Protein AF-A0A942VIS3-F1 (afdb_monomer_lite)

Foldseek 3Di:
DDDDPPPLPDDDPDLVNLLVSLVVQCVVDVALVSNLVSLVSSVVVLVVDCCNVPVDDLVSLVSLLVSLQSNLVSCVVVVNNVVSVVSLVSSCVSDPDLVSNLVSLVVNLVSLVPDPDDLLVSLVSNLVSLVVNLVSCVVVVVVVSVVVSVVVNVVSVVVNVVSVD

pLDDT: mean 92.11, std 12.68, range [36.16, 98.81]

Radius of gyration: 19.03 Å; chains: 1; bounding box: 45×37×57 Å

Structure (mmCIF, N/CA/C/O backbone):
data_AF-A0A942VIS3-F1
#
_entry.id   AF-A0A942VIS3-F1
#
loop_
_atom_site.group_PDB
_atom_site.id
_atom_site.type_symbol
_atom_site.label_atom_id
_atom_site.label_alt_id
_atom_site.label_comp_id
_atom_site.label_asym_id
_atom_site.label_entity_id
_atom_site.label_seq_id
_atom_site.pdbx_PDB_ins_code
_atom_site.Cartn_x
_atom_site.Cartn_y
_atom_site.Cartn_z
_atom_site.occupancy
_atom_site.B_iso_or_equiv
_atom_site.auth_seq_id
_atom_site.auth_comp_id
_atom_site.auth_asym_id
_atom_site.auth_atom_id
_atom_site.pdbx_PDB_model_num
ATOM 1 N N . MET A 1 1 ? 25.530 -25.734 -27.453 1.00 38.22 1 MET A N 1
ATOM 2 C CA . MET A 1 1 ? 24.380 -24.827 -27.656 1.00 38.22 1 MET A CA 1
ATOM 3 C C . MET A 1 1 ? 24.533 -23.671 -26.682 1.00 38.22 1 MET A C 1
ATOM 5 O O . MET A 1 1 ? 24.492 -23.910 -25.485 1.00 38.22 1 MET A O 1
ATOM 9 N N . MET A 1 2 ? 24.829 -22.470 -27.185 1.00 36.16 2 MET A N 1
ATOM 10 C CA . MET A 1 2 ? 24.966 -21.254 -26.375 1.00 36.16 2 MET A CA 1
ATOM 11 C C . MET A 1 2 ? 23.596 -20.846 -25.825 1.00 36.16 2 MET A C 1
ATOM 13 O O . MET A 1 2 ? 22.666 -20.638 -26.602 1.00 36.16 2 MET A O 1
ATOM 17 N N . GLN A 1 3 ? 23.478 -20.715 -24.505 1.00 39.28 3 GLN A N 1
ATOM 18 C CA . GLN A 1 3 ? 22.412 -19.915 -23.911 1.00 39.28 3 GLN A CA 1
ATOM 19 C C . GLN A 1 3 ? 22.774 -18.451 -24.165 1.00 39.28 3 GLN A C 1
ATOM 21 O O . GLN A 1 3 ? 23.840 -17.996 -23.762 1.00 39.28 3 GLN A O 1
ATOM 26 N N . ALA A 1 4 ? 21.928 -17.740 -24.906 1.00 40.28 4 ALA A N 1
ATOM 27 C CA . ALA A 1 4 ? 22.093 -16.313 -25.109 1.00 40.28 4 ALA A CA 1
ATOM 28 C C . ALA A 1 4 ? 21.855 -15.599 -23.773 1.00 40.28 4 ALA A C 1
ATOM 30 O O . ALA A 1 4 ? 20.720 -15.523 -23.298 1.00 40.28 4 ALA A O 1
ATOM 31 N N . GLU A 1 5 ? 22.925 -15.081 -23.176 1.00 40.31 5 GLU A N 1
ATOM 32 C CA . GLU A 1 5 ? 22.860 -14.076 -22.122 1.00 40.31 5 GLU A CA 1
ATOM 33 C C . GLU A 1 5 ? 22.175 -12.831 -22.703 1.00 40.31 5 GLU A C 1
ATOM 35 O O . GLU A 1 5 ? 22.789 -11.987 -23.357 1.00 40.31 5 GLU A O 1
ATOM 40 N N . TYR A 1 6 ? 20.857 -12.733 -22.526 1.00 43.62 6 TYR A N 1
ATOM 41 C CA . TYR A 1 6 ? 20.135 -11.493 -22.776 1.00 43.62 6 TYR A CA 1
ATOM 42 C C . TYR A 1 6 ? 20.657 -10.459 -21.781 1.00 43.62 6 TYR A C 1
ATOM 44 O O . TYR A 1 6 ? 20.312 -10.486 -20.603 1.00 43.62 6 TYR A O 1
ATOM 52 N N . SER A 1 7 ? 21.514 -9.568 -22.272 1.00 44.75 7 SER A N 1
ATOM 53 C CA . SER A 1 7 ? 22.043 -8.419 -21.544 1.00 44.75 7 SER A CA 1
ATOM 54 C C . SER A 1 7 ? 20.925 -7.688 -20.793 1.00 44.75 7 SER A C 1
ATOM 56 O O . SER A 1 7 ? 20.091 -7.000 -21.384 1.00 44.75 7 SER A O 1
ATOM 58 N N . THR A 1 8 ? 20.929 -7.797 -19.467 1.00 53.84 8 THR A N 1
ATOM 59 C CA . THR A 1 8 ? 20.056 -7.048 -18.551 1.00 53.84 8 THR A CA 1
ATOM 60 C C . THR A 1 8 ? 20.444 -5.564 -18.453 1.00 53.84 8 THR A C 1
ATOM 62 O O . THR A 1 8 ? 19.929 -4.851 -17.595 1.00 53.84 8 THR A O 1
ATOM 65 N N . ASN A 1 9 ? 21.349 -5.080 -19.317 1.00 65.25 9 ASN A N 1
ATOM 66 C CA . ASN A 1 9 ? 21.938 -3.740 -19.248 1.00 65.25 9 ASN A CA 1
ATOM 67 C C . ASN A 1 9 ? 21.401 -2.749 -20.293 1.00 65.25 9 ASN A C 1
ATOM 69 O O . ASN A 1 9 ? 21.774 -1.577 -20.260 1.00 65.25 9 ASN A O 1
ATOM 73 N N . SER A 1 10 ? 20.536 -3.165 -21.222 1.00 80.00 10 SER A N 1
ATOM 74 C CA . SER A 1 10 ? 19.930 -2.217 -22.166 1.00 80.00 10 SER A CA 1
ATOM 75 C C . SER A 1 10 ? 18.835 -1.377 -21.488 1.00 80.00 10 SER A C 1
ATOM 77 O O . SER A 1 10 ? 18.003 -1.939 -20.764 1.00 80.00 10 SER A O 1
ATOM 79 N N . PRO A 1 11 ? 18.778 -0.050 -21.733 1.00 89.56 11 PRO A N 1
ATOM 80 C CA . PRO A 1 11 ? 17.706 0.795 -21.214 1.00 89.56 11 PRO A CA 1
ATOM 81 C C . PRO A 1 11 ? 16.324 0.249 -21.608 1.00 89.56 11 PRO A C 1
ATOM 83 O O . PRO A 1 11 ? 16.136 -0.147 -22.763 1.00 89.56 11 PRO A O 1
ATOM 86 N N . PRO A 1 12 ? 15.344 0.215 -20.687 1.00 94.12 12 PRO A N 1
ATOM 87 C CA . PRO A 1 12 ? 14.020 -0.291 -21.010 1.00 94.12 12 PRO A CA 1
ATOM 88 C C . PRO A 1 12 ? 13.344 0.618 -22.039 1.00 94.12 12 PRO A C 1
ATOM 90 O O . PRO A 1 12 ? 13.374 1.840 -21.923 1.00 94.12 12 PRO A O 1
ATOM 93 N N . THR A 1 13 ? 12.688 0.020 -23.032 1.00 93.88 13 THR A N 1
ATOM 94 C CA . THR A 1 13 ? 11.934 0.751 -24.074 1.00 93.88 13 THR A CA 1
ATOM 95 C C . THR A 1 13 ? 10.428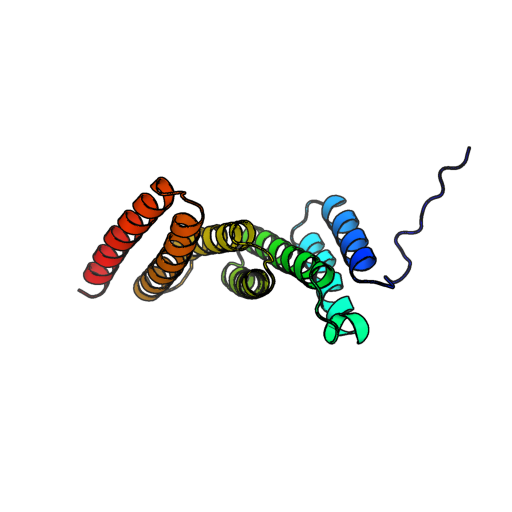 0.778 -23.805 1.00 93.88 13 THR A C 1
ATOM 97 O O . THR A 1 13 ? 9.669 1.475 -24.474 1.00 93.88 13 THR A O 1
ATOM 100 N N . SER A 1 14 ? 9.968 0.024 -22.803 1.00 95.12 14 SER A N 1
ATOM 101 C CA . SER A 1 14 ? 8.570 -0.031 -22.378 1.00 95.12 14 SER A CA 1
ATOM 102 C C . SER A 1 14 ? 8.464 -0.238 -20.871 1.00 95.12 14 SER A C 1
ATOM 104 O O . SER A 1 14 ? 9.378 -0.768 -20.239 1.00 95.12 14 SER A O 1
ATOM 106 N N . ILE A 1 15 ? 7.305 0.096 -20.295 1.00 96.44 15 ILE A N 1
ATOM 107 C CA . ILE A 1 15 ? 7.062 -0.104 -18.859 1.00 96.44 15 ILE A CA 1
ATOM 108 C C . ILE A 1 15 ? 7.100 -1.590 -18.475 1.00 96.44 15 ILE A C 1
ATOM 110 O O . ILE A 1 15 ? 7.484 -1.935 -17.364 1.00 96.44 15 ILE A O 1
ATOM 114 N N . VAL A 1 16 ? 6.760 -2.479 -19.413 1.00 96.19 16 VAL A N 1
ATOM 115 C CA . VAL A 1 16 ? 6.850 -3.931 -19.221 1.00 96.19 16 VAL A CA 1
ATOM 116 C C . VAL A 1 16 ? 8.306 -4.354 -19.058 1.00 96.19 16 VAL A C 1
ATOM 118 O O . VAL A 1 16 ? 8.625 -5.089 -18.130 1.00 96.19 16 VAL A O 1
ATOM 121 N N . GLN A 1 17 ? 9.193 -3.865 -19.930 1.00 96.06 17 GLN A N 1
ATOM 122 C CA . GLN A 1 17 ? 10.628 -4.133 -19.817 1.00 96.06 17 GLN A CA 1
ATOM 123 C C . GLN A 1 17 ? 11.213 -3.507 -18.548 1.00 96.06 17 GLN A C 1
ATOM 125 O O . GLN A 1 17 ? 11.951 -4.184 -17.842 1.00 96.06 17 GLN A O 1
ATOM 130 N N . ALA A 1 18 ? 10.834 -2.267 -18.218 1.00 97.19 18 ALA A N 1
ATOM 131 C CA . ALA A 1 18 ? 11.280 -1.605 -16.992 1.00 97.19 18 ALA A CA 1
ATOM 132 C C . ALA A 1 18 ? 10.887 -2.412 -15.745 1.00 97.19 18 ALA A C 1
ATOM 134 O O . ALA A 1 18 ? 11.717 -2.647 -14.872 1.00 97.19 18 ALA A O 1
ATOM 135 N N . TYR A 1 19 ? 9.639 -2.886 -15.684 1.00 97.94 19 TYR A N 1
ATOM 136 C CA . TYR A 1 19 ? 9.166 -3.706 -14.572 1.00 97.94 19 TYR A CA 1
ATOM 137 C C . TYR A 1 19 ? 9.864 -5.068 -14.516 1.00 97.94 19 TYR A C 1
ATOM 139 O O . TYR A 1 19 ? 10.252 -5.499 -13.435 1.00 97.94 19 TYR A O 1
ATOM 147 N N . LYS A 1 20 ? 10.072 -5.733 -15.661 1.00 97.00 20 LYS A N 1
ATOM 148 C CA . LYS A 1 20 ? 10.803 -7.008 -15.722 1.00 97.00 20 LYS A CA 1
ATOM 149 C C . LYS A 1 20 ? 12.226 -6.865 -15.169 1.00 97.00 20 LYS A C 1
ATOM 151 O O . LYS A 1 20 ? 12.610 -7.637 -14.300 1.00 97.00 20 LYS A O 1
ATOM 156 N N . GLN A 1 21 ? 12.958 -5.841 -15.609 1.00 95.69 21 GLN A N 1
ATOM 157 C CA . GLN A 1 21 ? 14.306 -5.550 -15.109 1.00 95.69 21 GLN A CA 1
ATOM 158 C C . GLN A 1 21 ? 14.304 -5.243 -13.603 1.00 95.69 21 GLN A C 1
ATOM 160 O O . GLN A 1 21 ? 15.182 -5.699 -12.874 1.00 95.69 21 GLN A O 1
ATOM 165 N N . ALA A 1 22 ? 13.310 -4.489 -13.119 1.00 97.00 22 ALA A N 1
ATOM 166 C CA . ALA A 1 22 ? 13.161 -4.203 -11.695 1.00 97.00 22 ALA A CA 1
ATOM 167 C C . ALA A 1 22 ? 12.897 -5.473 -10.870 1.00 97.00 22 ALA A C 1
ATOM 169 O O . ALA A 1 22 ? 13.516 -5.663 -9.828 1.00 97.00 22 ALA A O 1
ATOM 170 N N . TYR A 1 23 ? 12.019 -6.354 -11.353 1.00 96.12 23 TYR A N 1
ATOM 171 C CA . TYR A 1 23 ? 11.701 -7.629 -10.711 1.00 96.12 23 TYR A CA 1
ATOM 172 C C . TYR A 1 23 ? 12.921 -8.553 -10.635 1.00 96.12 23 TYR A C 1
ATOM 174 O O . TYR A 1 23 ? 13.226 -9.082 -9.569 1.00 96.12 23 TYR A O 1
ATOM 182 N N . GLU A 1 24 ? 13.653 -8.706 -11.742 1.00 94.38 24 GLU A N 1
ATOM 183 C CA . GLU A 1 24 ? 14.890 -9.495 -11.787 1.00 94.38 24 GLU A CA 1
ATOM 184 C C . GLU A 1 24 ? 15.917 -8.960 -10.785 1.00 94.38 24 GLU A C 1
ATOM 186 O O . GLU A 1 24 ? 16.447 -9.721 -9.980 1.00 94.38 24 GLU A O 1
ATOM 191 N N . ARG A 1 25 ? 16.136 -7.640 -10.764 1.00 92.44 25 ARG A N 1
ATOM 192 C CA . ARG A 1 25 ? 17.081 -7.006 -9.840 1.00 92.44 25 ARG A CA 1
ATOM 193 C C . ARG A 1 25 ? 16.670 -7.148 -8.375 1.00 92.44 25 ARG A C 1
ATOM 195 O O . ARG A 1 25 ? 17.531 -7.417 -7.542 1.00 92.44 25 ARG A O 1
ATOM 202 N N . ALA A 1 26 ? 15.391 -6.960 -8.051 1.00 93.94 26 ALA A N 1
ATOM 203 C CA . ALA A 1 26 ? 14.894 -7.076 -6.679 1.00 93.94 26 ALA A CA 1
ATOM 204 C C . ALA A 1 26 ? 15.016 -8.511 -6.135 1.00 93.94 26 ALA A C 1
ATOM 206 O O . ALA A 1 26 ? 15.285 -8.690 -4.956 1.00 93.94 26 ALA A O 1
ATOM 207 N N . ASN A 1 27 ? 14.886 -9.532 -6.990 1.00 89.88 27 ASN A N 1
ATOM 208 C CA . ASN A 1 27 ? 14.984 -10.936 -6.573 1.00 89.88 27 ASN A CA 1
ATOM 209 C C . ASN A 1 27 ? 16.415 -11.490 -6.544 1.00 89.88 27 ASN A C 1
ATOM 211 O O . ASN A 1 27 ? 16.634 -12.574 -6.010 1.00 89.88 27 ASN A O 1
ATOM 215 N N . GLN A 1 28 ? 17.390 -10.783 -7.118 1.00 87.88 28 GLN A N 1
ATOM 216 C CA . GLN A 1 28 ? 18.799 -11.185 -7.058 1.00 87.88 28 GLN A CA 1
ATOM 217 C C . GLN A 1 28 ? 19.412 -10.968 -5.672 1.00 87.88 28 GLN A C 1
ATOM 219 O O . GLN A 1 28 ? 20.287 -11.724 -5.260 1.00 87.88 28 GLN A O 1
ATOM 224 N N . ILE A 1 29 ? 18.977 -9.922 -4.967 1.00 83.62 29 ILE A N 1
ATOM 225 C CA . ILE A 1 29 ? 19.519 -9.524 -3.668 1.00 83.62 29 ILE A CA 1
ATOM 226 C C . ILE A 1 29 ? 18.338 -9.221 -2.757 1.00 83.62 29 ILE A C 1
ATOM 228 O O . ILE A 1 29 ? 17.600 -8.269 -3.010 1.00 83.62 29 ILE A O 1
ATOM 232 N N . SER A 1 30 ? 18.192 -10.008 -1.690 1.00 82.69 30 SER A N 1
ATOM 233 C CA . SER A 1 30 ? 17.181 -9.788 -0.651 1.00 82.69 30 SER A CA 1
ATOM 234 C C . SER A 1 30 ? 17.580 -8.611 0.244 1.00 82.69 30 SER A C 1
ATOM 236 O O . SER A 1 30 ? 17.985 -8.791 1.390 1.00 82.69 30 SER A O 1
ATOM 238 N N . ASP A 1 31 ? 17.490 -7.408 -0.316 1.00 93.00 31 ASP A N 1
ATOM 239 C CA . ASP A 1 31 ? 17.778 -6.131 0.330 1.00 93.00 31 ASP A CA 1
ATOM 240 C C . ASP A 1 31 ? 16.635 -5.136 0.036 1.00 93.00 31 ASP A C 1
ATOM 242 O O . ASP A 1 31 ? 16.328 -4.874 -1.141 1.00 93.00 31 ASP A O 1
ATOM 246 N N . PRO A 1 32 ? 15.990 -4.564 1.072 1.00 96.00 32 PRO A N 1
ATOM 247 C CA . PRO A 1 32 ? 14.950 -3.560 0.896 1.00 96.00 32 PRO A CA 1
ATOM 248 C C . PRO A 1 32 ? 15.415 -2.336 0.098 1.00 96.00 32 PRO A C 1
ATOM 250 O O . PRO A 1 32 ? 14.647 -1.812 -0.710 1.00 96.00 32 PRO A O 1
ATOM 253 N N . ASP A 1 33 ? 16.667 -1.892 0.257 1.00 96.31 33 ASP A N 1
ATOM 254 C CA . ASP A 1 33 ? 17.180 -0.731 -0.479 1.00 96.31 33 ASP A CA 1
ATOM 255 C C . ASP A 1 33 ? 17.308 -1.014 -1.977 1.00 96.31 33 ASP A C 1
ATOM 257 O O . ASP A 1 33 ? 16.849 -0.220 -2.808 1.00 96.31 33 ASP A O 1
ATOM 261 N N . ASN A 1 34 ? 17.838 -2.181 -2.340 1.00 95.81 34 ASN A N 1
ATOM 262 C CA . ASN A 1 34 ? 17.844 -2.640 -3.723 1.00 95.81 34 ASN A CA 1
ATOM 263 C C . ASN A 1 34 ? 16.422 -2.770 -4.300 1.00 95.81 34 ASN A C 1
ATOM 265 O O . ASN A 1 34 ? 16.190 -2.359 -5.440 1.00 95.81 34 ASN A O 1
ATOM 269 N N . THR A 1 35 ? 15.456 -3.265 -3.520 1.00 97.44 35 THR A N 1
ATOM 270 C CA . THR A 1 35 ? 14.046 -3.353 -3.940 1.00 97.44 35 THR A CA 1
ATOM 271 C C . THR A 1 35 ? 13.462 -1.972 -4.239 1.00 97.44 35 THR A C 1
ATOM 273 O O . THR A 1 35 ? 12.868 -1.764 -5.302 1.00 97.44 35 THR A O 1
ATOM 276 N N . ILE A 1 36 ? 13.673 -1.001 -3.344 1.00 98.31 36 ILE A N 1
ATOM 277 C CA . ILE A 1 36 ? 13.207 0.380 -3.525 1.00 98.31 36 ILE A CA 1
ATOM 278 C C . ILE A 1 36 ? 13.813 0.977 -4.798 1.00 98.31 36 ILE A C 1
ATOM 280 O O . ILE A 1 36 ? 13.082 1.485 -5.650 1.00 98.31 36 ILE A O 1
ATOM 284 N N . GLN A 1 37 ? 15.134 0.869 -4.966 1.00 97.31 37 GLN A N 1
ATOM 285 C CA . GLN A 1 37 ? 15.837 1.406 -6.134 1.00 97.31 37 GLN A CA 1
ATOM 286 C C . GLN A 1 37 ? 15.388 0.746 -7.442 1.00 97.31 37 GLN A C 1
ATOM 288 O O . GLN A 1 37 ? 15.227 1.427 -8.457 1.00 97.31 37 GLN A O 1
ATOM 293 N N . ALA A 1 38 ? 15.184 -0.572 -7.440 1.00 97.06 38 ALA A N 1
ATOM 294 C CA . ALA A 1 38 ? 14.763 -1.312 -8.620 1.00 97.06 38 ALA A CA 1
ATOM 295 C C . ALA A 1 38 ? 13.377 -0.855 -9.093 1.00 97.06 38 ALA A C 1
ATOM 297 O O . ALA A 1 38 ? 13.212 -0.486 -10.257 1.00 97.06 38 ALA A O 1
ATOM 298 N N . TYR A 1 39 ? 12.389 -0.811 -8.196 1.00 98.44 39 TYR A N 1
ATOM 299 C CA . TYR A 1 39 ? 11.029 -0.418 -8.565 1.00 98.44 39 TYR A CA 1
ATOM 300 C C . TYR A 1 39 ? 10.862 1.094 -8.775 1.00 98.44 39 TYR A C 1
ATOM 302 O O . TYR A 1 39 ? 10.007 1.493 -9.570 1.00 98.44 39 TYR A O 1
ATOM 310 N N . ALA A 1 40 ? 11.702 1.942 -8.165 1.00 98.50 40 ALA A N 1
ATOM 311 C CA . ALA A 1 40 ? 11.735 3.378 -8.459 1.00 98.50 40 ALA A CA 1
ATOM 312 C C . ALA A 1 40 ? 12.018 3.643 -9.947 1.00 98.50 40 ALA A C 1
ATOM 314 O O . ALA A 1 40 ? 11.338 4.462 -10.564 1.00 98.50 40 ALA A O 1
ATOM 315 N N . LYS A 1 41 ? 12.897 2.850 -10.578 1.00 97.75 41 LYS A N 1
ATOM 316 C CA . LYS A 1 41 ? 13.174 2.953 -12.023 1.00 97.75 41 LYS A CA 1
ATOM 317 C C . LYS A 1 41 ? 11.946 2.710 -12.901 1.00 97.75 41 LYS A C 1
ATOM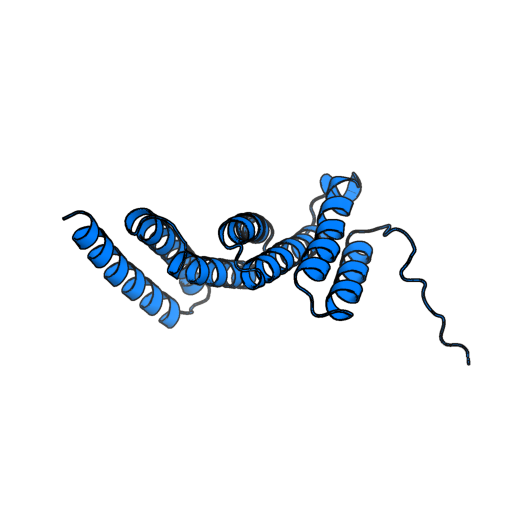 319 O O . LYS A 1 41 ? 11.870 3.266 -13.993 1.00 97.75 41 LYS A O 1
ATOM 324 N N . VAL A 1 42 ? 10.972 1.913 -12.454 1.00 98.38 42 VAL A N 1
ATOM 325 C CA . VAL A 1 42 ? 9.708 1.709 -13.189 1.00 98.38 42 VAL A CA 1
ATOM 326 C C . VAL A 1 42 ? 8.874 2.989 -13.179 1.00 98.38 42 VAL A C 1
ATOM 328 O O . VAL A 1 42 ? 8.330 3.394 -14.212 1.00 98.38 42 VAL A O 1
ATOM 331 N N . ILE A 1 43 ? 8.791 3.635 -12.014 1.00 98.31 43 ILE A N 1
ATOM 332 C CA . ILE A 1 43 ? 8.078 4.901 -11.829 1.00 98.31 43 ILE A CA 1
ATOM 333 C C . ILE A 1 43 ? 8.766 5.997 -12.646 1.00 98.31 43 ILE A C 1
ATOM 335 O O . ILE A 1 43 ? 8.091 6.688 -13.409 1.00 98.31 43 ILE A O 1
ATOM 339 N N . ASP A 1 44 ? 10.093 6.093 -12.563 1.00 98.06 44 ASP A N 1
ATOM 340 C CA . ASP A 1 44 ? 10.893 7.077 -13.296 1.00 98.06 44 ASP A CA 1
ATOM 341 C C . ASP A 1 44 ? 10.814 6.870 -14.806 1.00 98.06 44 ASP A C 1
ATOM 343 O O . ASP A 1 44 ? 10.632 7.834 -15.550 1.00 98.06 44 ASP A O 1
ATOM 347 N N . PHE A 1 45 ? 10.882 5.622 -15.283 1.00 97.44 45 PHE A N 1
ATOM 348 C CA . PHE A 1 45 ? 10.670 5.310 -16.695 1.00 97.44 45 PHE A CA 1
ATOM 349 C C . PHE A 1 45 ? 9.311 5.835 -17.159 1.00 97.44 45 PHE A C 1
ATOM 351 O O . PHE A 1 45 ? 9.216 6.501 -18.195 1.00 97.44 45 PHE A O 1
ATOM 358 N N . CYS A 1 46 ? 8.251 5.563 -16.391 1.00 97.00 46 CYS A N 1
ATOM 359 C CA . CYS A 1 46 ? 6.916 5.977 -16.790 1.00 97.00 46 CYS A CA 1
ATOM 360 C C . CYS A 1 46 ? 6.727 7.489 -16.719 1.00 97.00 46 CYS A C 1
ATOM 362 O O . CYS A 1 46 ? 6.099 8.074 -17.601 1.00 97.00 46 CYS A O 1
ATOM 364 N N . ALA A 1 47 ? 7.299 8.129 -15.699 1.00 97.00 47 ALA A N 1
ATOM 365 C CA . ALA A 1 47 ? 7.345 9.572 -15.613 1.00 97.00 47 ALA A CA 1
ATOM 366 C C . ALA A 1 47 ? 8.080 10.134 -16.833 1.00 97.00 47 ALA A C 1
ATOM 368 O O . ALA A 1 47 ? 7.544 11.000 -17.501 1.00 97.00 47 ALA A O 1
ATOM 369 N N . ASN A 1 48 ? 9.251 9.644 -17.215 1.00 96.75 48 ASN A N 1
ATOM 370 C CA . ASN A 1 48 ? 10.056 10.289 -18.259 1.00 96.75 48 ASN A CA 1
ATOM 371 C C . ASN A 1 48 ? 9.690 9.889 -19.697 1.00 96.75 48 ASN A C 1
ATOM 373 O O . ASN A 1 48 ? 10.143 10.521 -20.649 1.00 96.75 48 ASN A O 1
ATOM 377 N N . THR A 1 49 ? 8.803 8.910 -19.877 1.00 95.88 49 THR A N 1
ATOM 378 C CA . THR A 1 49 ? 8.361 8.452 -21.199 1.00 95.88 49 THR A CA 1
ATOM 379 C C . THR A 1 49 ? 6.962 8.975 -21.512 1.00 95.88 49 THR A C 1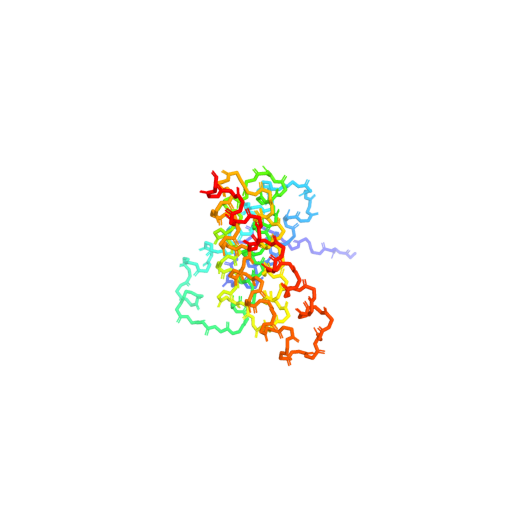
ATOM 381 O O . THR A 1 49 ? 5.986 8.528 -20.912 1.00 95.88 49 THR A O 1
ATOM 384 N N . LYS A 1 50 ? 6.829 9.883 -22.494 1.00 94.25 50 LYS A N 1
ATOM 385 C CA . LYS A 1 50 ? 5.537 10.507 -22.869 1.00 94.25 50 LYS A CA 1
ATOM 386 C C . LYS A 1 50 ? 4.419 9.483 -23.095 1.00 94.25 50 LYS A C 1
ATOM 388 O O . LYS A 1 50 ? 3.317 9.672 -22.589 1.00 94.25 50 LYS A O 1
ATOM 393 N N . SER A 1 51 ? 4.711 8.391 -23.804 1.00 90.00 51 SER A N 1
ATOM 394 C CA . SER A 1 51 ? 3.735 7.329 -24.075 1.00 90.00 51 SER A CA 1
ATOM 395 C C . SER A 1 51 ? 3.311 6.562 -22.822 1.00 90.00 51 SER A C 1
ATOM 397 O O . SER A 1 51 ? 2.218 6.023 -22.798 1.00 90.00 51 SER A O 1
ATOM 399 N N . CYS A 1 52 ? 4.118 6.527 -21.762 1.00 93.44 52 CYS A N 1
ATOM 400 C CA . CYS A 1 52 ? 3.714 5.930 -20.492 1.00 93.44 52 CYS A CA 1
ATOM 401 C C . CYS A 1 52 ? 2.980 6.926 -19.587 1.00 93.44 52 CYS A C 1
ATOM 403 O O . CYS A 1 52 ? 1.985 6.577 -18.946 1.00 93.44 52 CYS A O 1
ATOM 405 N N . ARG A 1 53 ? 3.468 8.173 -19.541 1.00 92.69 53 ARG A N 1
ATOM 406 C CA . ARG A 1 53 ? 2.909 9.245 -18.712 1.00 92.69 53 ARG A CA 1
ATOM 407 C C . ARG A 1 53 ? 1.490 9.609 -19.147 1.00 92.69 53 ARG A C 1
ATOM 409 O O . ARG A 1 53 ? 0.616 9.722 -18.295 1.00 92.69 53 ARG A O 1
ATOM 416 N N . TRP A 1 54 ? 1.278 9.790 -20.451 1.00 90.19 54 TRP A N 1
ATOM 417 C CA . TRP A 1 54 ? 0.063 10.407 -20.994 1.00 90.19 54 TRP A CA 1
ATOM 418 C C . TRP A 1 54 ? -0.922 9.430 -21.638 1.00 90.19 54 TRP A C 1
ATOM 420 O O . TRP A 1 54 ? -2.024 9.841 -21.980 1.00 90.19 54 TRP A O 1
ATOM 430 N N . ASN A 1 55 ? -0.562 8.152 -21.786 1.00 88.75 55 ASN A N 1
ATOM 431 C CA . ASN A 1 55 ? -1.467 7.121 -22.298 1.00 88.75 55 ASN A CA 1
ATOM 432 C C . ASN A 1 55 ? -1.785 6.093 -21.196 1.00 88.75 55 ASN A C 1
ATOM 434 O O . ASN A 1 55 ? -1.210 4.995 -21.178 1.00 88.75 55 ASN A O 1
ATOM 438 N N . PRO A 1 56 ? -2.647 6.451 -20.223 1.00 85.88 56 PRO A N 1
ATOM 439 C CA . PRO A 1 56 ? -3.043 5.525 -19.180 1.00 85.88 56 PRO A CA 1
ATOM 440 C C . PRO A 1 56 ? -3.809 4.350 -19.789 1.00 85.88 56 PRO A C 1
ATOM 442 O O . PRO A 1 56 ? -4.804 4.516 -20.484 1.00 85.88 56 PRO A O 1
ATOM 445 N N . ASN A 1 57 ? -3.350 3.141 -19.491 1.00 91.81 57 ASN A N 1
ATOM 446 C CA . ASN A 1 57 ? -4.036 1.908 -19.847 1.00 91.81 57 ASN A CA 1
ATOM 447 C C . ASN A 1 57 ? -3.904 0.898 -18.705 1.00 91.81 57 ASN A C 1
ATOM 449 O O . ASN A 1 57 ? -3.071 1.063 -17.807 1.00 91.81 57 ASN A O 1
ATOM 453 N N . ILE A 1 58 ? -4.715 -0.160 -18.762 1.00 92.06 58 ILE A N 1
ATOM 454 C CA . ILE A 1 58 ? -4.780 -1.198 -17.724 1.00 92.06 58 ILE A CA 1
ATOM 455 C C . ILE A 1 58 ? -3.386 -1.763 -17.431 1.00 92.06 58 ILE A C 1
ATOM 457 O O . ILE A 1 58 ? -2.984 -1.837 -16.273 1.00 92.06 58 ILE A O 1
ATOM 461 N N . LYS A 1 59 ? -2.601 -2.079 -18.469 1.00 93.50 59 LYS A N 1
ATOM 462 C CA . LYS A 1 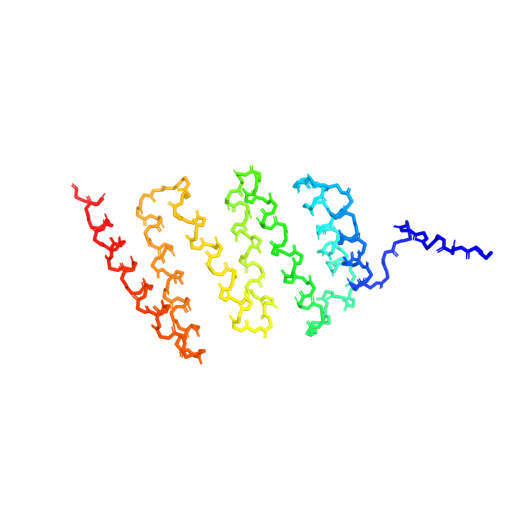59 ? -1.258 -2.657 -18.317 1.00 93.50 59 LYS A CA 1
ATOM 463 C C . LYS A 1 59 ? -0.313 -1.715 -17.570 1.00 93.50 59 LYS A C 1
ATOM 465 O O . LYS A 1 59 ? 0.374 -2.136 -16.645 1.00 93.50 59 LYS A O 1
ATOM 470 N N . ARG A 1 60 ? -0.297 -0.434 -17.944 1.00 95.19 60 ARG A N 1
ATOM 471 C CA . ARG A 1 60 ? 0.501 0.603 -17.275 1.00 95.19 60 ARG A CA 1
ATOM 472 C C . ARG A 1 60 ? 0.076 0.783 -15.817 1.00 95.19 60 ARG A C 1
ATOM 474 O O . ARG A 1 60 ? 0.941 0.869 -14.951 1.00 95.19 60 ARG A O 1
ATOM 481 N N . ASN A 1 61 ? -1.226 0.809 -15.537 1.00 96.50 61 ASN A N 1
ATOM 482 C CA . ASN A 1 61 ? -1.731 0.986 -14.175 1.00 96.50 61 ASN A CA 1
ATOM 483 C C . ASN A 1 61 ? -1.374 -0.198 -13.275 1.00 96.50 61 ASN A C 1
ATOM 485 O O . ASN A 1 61 ? -0.855 0.024 -12.188 1.00 96.50 61 ASN A O 1
ATOM 489 N N . VAL A 1 62 ? -1.546 -1.432 -13.753 1.00 96.31 62 VAL A N 1
ATOM 490 C CA . VAL A 1 62 ? -1.196 -2.645 -12.998 1.00 96.31 62 VAL A CA 1
ATOM 491 C C . VAL A 1 62 ? 0.298 -2.690 -12.657 1.00 96.31 62 VAL A C 1
ATOM 493 O O . VAL A 1 62 ? 0.666 -2.970 -11.518 1.00 96.31 62 VAL A O 1
ATOM 496 N N . LEU A 1 63 ? 1.176 -2.356 -13.607 1.00 97.62 63 LEU A N 1
ATOM 497 C CA . LEU A 1 63 ? 2.622 -2.372 -13.361 1.00 97.62 63 LEU A CA 1
ATOM 498 C C . LEU A 1 63 ? 3.062 -1.276 -12.382 1.00 97.62 63 LEU A C 1
ATOM 500 O O . LEU A 1 63 ? 3.912 -1.523 -11.529 1.00 97.62 63 LEU A O 1
ATOM 504 N N . LEU A 1 64 ? 2.468 -0.081 -12.458 1.00 98.25 64 LEU A N 1
ATOM 505 C CA . LEU A 1 64 ? 2.742 0.974 -11.479 1.00 98.25 64 LEU A CA 1
ATOM 506 C C . LEU A 1 64 ? 2.132 0.672 -10.110 1.00 98.25 64 LEU A C 1
ATOM 508 O O . LEU A 1 64 ? 2.758 0.987 -9.103 1.00 98.25 64 LEU A O 1
ATOM 512 N N . TYR A 1 65 ? 0.954 0.042 -10.060 1.00 98.25 65 TYR A N 1
ATOM 513 C CA . TYR A 1 65 ? 0.363 -0.468 -8.824 1.00 98.25 65 TYR A CA 1
ATOM 514 C C . TYR A 1 65 ? 1.352 -1.393 -8.114 1.00 98.25 65 TYR A C 1
ATOM 516 O O . TYR A 1 65 ? 1.686 -1.155 -6.952 1.00 98.25 65 TYR A O 1
ATOM 524 N N . TRP A 1 66 ? 1.883 -2.396 -8.820 1.00 98.19 66 TRP A N 1
ATOM 525 C CA . TRP A 1 66 ? 2.853 -3.315 -8.235 1.00 98.19 66 TRP A CA 1
ATOM 526 C C . TRP A 1 66 ? 4.165 -2.628 -7.858 1.00 98.19 66 TRP A C 1
ATOM 528 O O . TRP A 1 66 ? 4.692 -2.910 -6.787 1.00 98.19 66 TRP A O 1
ATOM 538 N N . ALA A 1 67 ? 4.676 -1.709 -8.685 1.00 98.56 67 ALA A N 1
ATOM 539 C CA . ALA A 1 67 ? 5.898 -0.971 -8.365 1.00 98.56 67 ALA A CA 1
ATOM 540 C C . ALA A 1 67 ? 5.739 -0.150 -7.074 1.00 98.56 67 ALA A C 1
ATOM 542 O O . ALA A 1 67 ? 6.560 -0.266 -6.168 1.00 98.56 67 ALA A O 1
ATOM 543 N N . HIS A 1 68 ? 4.652 0.617 -6.942 1.00 98.81 68 HIS A N 1
ATOM 544 C CA . HIS A 1 68 ? 4.365 1.360 -5.716 1.00 98.81 68 HIS A CA 1
ATOM 545 C C . HIS A 1 68 ? 4.163 0.434 -4.509 1.00 98.81 68 HIS A C 1
ATOM 547 O O . HIS A 1 68 ? 4.702 0.712 -3.442 1.00 98.81 68 HIS A O 1
ATOM 553 N N . ASN A 1 69 ? 3.436 -0.676 -4.671 1.00 98.31 69 ASN A N 1
ATOM 554 C CA . ASN A 1 69 ? 3.202 -1.632 -3.587 1.00 98.31 69 ASN A CA 1
ATOM 555 C C . ASN A 1 69 ? 4.504 -2.295 -3.102 1.00 98.31 69 ASN A C 1
ATOM 557 O O . ASN A 1 69 ? 4.698 -2.441 -1.901 1.00 98.31 69 ASN A O 1
ATOM 561 N N . ASN A 1 70 ? 5.414 -2.655 -4.011 1.00 98.12 70 ASN A N 1
ATOM 562 C CA . ASN A 1 70 ? 6.696 -3.265 -3.650 1.00 98.12 70 ASN A CA 1
ATOM 563 C C . ASN A 1 70 ? 7.630 -2.275 -2.943 1.00 98.12 70 ASN A C 1
ATOM 565 O O . ASN A 1 70 ? 8.257 -2.642 -1.954 1.00 98.12 70 ASN A O 1
ATOM 569 N N . ILE A 1 71 ? 7.670 -1.011 -3.383 1.00 98.69 71 ILE A N 1
ATOM 570 C CA . ILE A 1 71 ? 8.421 0.035 -2.671 1.00 98.69 71 ILE A CA 1
ATOM 571 C C . ILE A 1 71 ? 7.858 0.236 -1.262 1.00 98.69 71 ILE A C 1
ATOM 573 O O . ILE A 1 71 ? 8.622 0.313 -0.307 1.00 98.69 71 ILE A O 1
ATOM 577 N N . ALA A 1 72 ? 6.533 0.287 -1.111 1.00 98.25 72 ALA A N 1
ATOM 578 C CA . ALA A 1 72 ? 5.905 0.451 0.196 1.00 98.25 72 ALA A CA 1
ATOM 579 C C . ALA A 1 72 ? 6.220 -0.710 1.156 1.00 98.25 72 ALA A C 1
ATOM 581 O O . ALA A 1 72 ? 6.538 -0.469 2.317 1.00 98.25 72 ALA A O 1
ATOM 582 N N . LYS A 1 73 ? 6.198 -1.959 0.670 1.00 96.88 73 LYS A N 1
ATOM 583 C CA . LYS A 1 73 ? 6.596 -3.135 1.460 1.00 96.88 73 LYS A CA 1
ATOM 584 C C . LYS A 1 73 ? 8.057 -3.072 1.898 1.00 96.88 73 LYS A C 1
ATOM 586 O O . LYS A 1 73 ? 8.332 -3.234 3.079 1.00 96.88 73 LYS A O 1
ATOM 591 N N . ALA A 1 74 ? 8.969 -2.741 0.988 1.00 97.44 74 ALA A N 1
ATOM 592 C CA . ALA A 1 74 ? 10.378 -2.578 1.334 1.00 97.44 74 ALA A CA 1
ATOM 593 C C . ALA A 1 74 ? 10.595 -1.436 2.348 1.00 97.44 74 ALA A C 1
ATOM 595 O O . ALA A 1 74 ? 11.364 -1.575 3.291 1.00 97.44 74 ALA A O 1
ATOM 596 N N . LEU A 1 75 ? 9.867 -0.321 2.229 1.00 97.44 75 LEU A N 1
ATOM 597 C CA . LEU A 1 75 ? 9.900 0.760 3.224 1.00 97.44 75 LEU A CA 1
ATOM 598 C C . LEU A 1 75 ? 9.354 0.317 4.591 1.00 97.44 75 LEU A C 1
ATOM 600 O O . LEU A 1 75 ? 9.914 0.702 5.617 1.00 97.44 75 LEU A O 1
ATOM 604 N N . LYS A 1 76 ? 8.304 -0.517 4.623 1.00 95.19 76 LYS A N 1
ATOM 605 C CA . LYS A 1 76 ? 7.819 -1.153 5.860 1.00 95.19 76 LYS A CA 1
ATOM 606 C C . LYS A 1 76 ? 8.924 -1.995 6.501 1.00 95.19 76 LYS A C 1
ATOM 608 O O . LYS A 1 76 ? 9.174 -1.842 7.691 1.00 95.19 76 LYS A O 1
ATOM 613 N N . GLU A 1 77 ? 9.607 -2.833 5.722 1.00 94.56 77 GLU A N 1
ATOM 614 C CA . GLU A 1 77 ? 10.724 -3.670 6.194 1.00 94.56 77 GLU A CA 1
ATOM 615 C C . GLU A 1 77 ? 11.885 -2.833 6.750 1.00 94.56 77 GLU A C 1
ATOM 617 O O . GLU A 1 77 ? 12.518 -3.221 7.728 1.00 94.56 77 GLU A O 1
ATOM 622 N N . LYS A 1 78 ? 12.112 -1.637 6.194 1.00 95.19 78 LYS A N 1
ATOM 623 C CA . LYS A 1 78 ? 13.082 -0.657 6.707 1.00 95.19 78 LYS A CA 1
ATOM 624 C C . LYS A 1 78 ? 12.610 0.130 7.934 1.00 95.19 78 LYS A C 1
ATOM 626 O O . LYS A 1 78 ? 13.304 1.055 8.352 1.00 95.19 78 LYS A O 1
ATOM 631 N N . ASN A 1 79 ? 11.440 -0.182 8.490 1.00 93.25 79 ASN A N 1
ATOM 632 C CA . ASN A 1 79 ? 10.811 0.582 9.566 1.00 93.25 79 ASN A CA 1
ATOM 633 C C . ASN A 1 79 ? 10.612 2.073 9.206 1.00 93.25 79 ASN A C 1
ATOM 635 O O . ASN A 1 79 ? 10.799 2.966 10.032 1.00 93.25 79 ASN A O 1
ATOM 639 N N . GLN A 1 80 ? 10.231 2.348 7.952 1.00 94.88 80 GLN A N 1
ATOM 640 C CA . GLN A 1 80 ? 9.901 3.684 7.433 1.00 94.88 80 GLN A CA 1
ATOM 641 C C . GLN A 1 80 ? 8.401 3.771 7.085 1.00 94.88 80 GLN A C 1
ATOM 643 O O .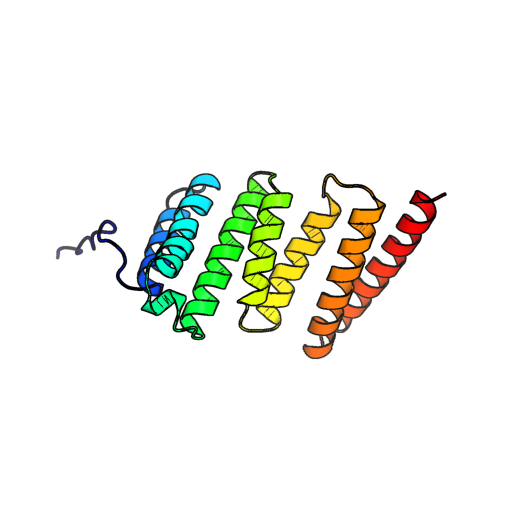 GLN A 1 80 ? 8.027 3.885 5.911 1.00 94.88 80 GLN A O 1
ATOM 648 N N . PRO A 1 81 ? 7.503 3.675 8.086 1.00 91.69 81 PRO A N 1
ATOM 649 C CA . PRO A 1 81 ? 6.071 3.514 7.846 1.00 91.69 81 PRO A CA 1
ATOM 650 C C . PRO A 1 81 ? 5.432 4.734 7.168 1.00 91.69 81 PRO A C 1
ATOM 652 O O . PRO A 1 81 ? 4.611 4.596 6.262 1.00 91.69 81 PRO A O 1
ATOM 655 N N . MET A 1 82 ? 5.839 5.951 7.531 1.00 91.94 82 MET A N 1
ATOM 656 C CA . MET A 1 82 ? 5.245 7.163 6.954 1.00 91.94 82 MET A CA 1
ATOM 657 C C . MET A 1 82 ? 5.555 7.307 5.460 1.00 91.94 82 MET A C 1
ATOM 659 O O . MET A 1 82 ? 4.719 7.776 4.683 1.00 91.94 82 MET A O 1
ATOM 663 N N . GLU A 1 83 ? 6.732 6.865 5.027 1.00 95.69 83 GLU A N 1
ATOM 664 C CA . GLU A 1 83 ? 7.118 6.794 3.622 1.00 95.69 83 GLU A CA 1
ATOM 665 C C . GLU A 1 83 ? 6.328 5.699 2.902 1.00 95.69 83 GLU A C 1
ATOM 667 O O . GLU A 1 83 ? 5.798 5.950 1.816 1.00 95.69 83 GLU A O 1
ATOM 672 N N . ALA A 1 84 ? 6.189 4.517 3.509 1.00 97.06 84 ALA A N 1
ATOM 673 C CA . ALA A 1 84 ? 5.425 3.409 2.940 1.00 97.06 84 ALA A CA 1
ATOM 674 C C . ALA A 1 84 ? 3.960 3.793 2.665 1.00 97.06 84 ALA A C 1
ATOM 676 O O . ALA A 1 84 ? 3.453 3.542 1.565 1.00 97.06 84 ALA A O 1
ATOM 677 N N . LEU A 1 85 ? 3.308 4.503 3.597 1.00 95.38 85 LEU A N 1
ATOM 678 C CA . LEU A 1 85 ? 1.939 5.005 3.429 1.00 95.38 85 LEU A CA 1
ATOM 679 C C . LEU A 1 85 ? 1.779 5.865 2.164 1.00 95.38 85 LEU A C 1
ATOM 681 O O . LEU A 1 85 ? 0.788 5.714 1.445 1.00 95.38 85 LEU A O 1
ATOM 685 N N . LYS A 1 86 ? 2.759 6.718 1.833 1.00 96.56 86 LYS A N 1
ATOM 686 C CA . LYS A 1 86 ? 2.725 7.558 0.616 1.00 96.56 86 LYS A CA 1
ATOM 687 C C . LYS A 1 86 ? 2.713 6.706 -0.659 1.00 96.56 86 LYS A C 1
ATOM 689 O O . LYS A 1 86 ? 2.046 7.053 -1.637 1.00 96.56 86 LYS A O 1
ATOM 694 N N . TYR A 1 87 ? 3.445 5.592 -0.671 1.00 98.38 87 TYR A N 1
ATOM 695 C CA . TYR A 1 87 ? 3.498 4.682 -1.816 1.00 98.38 87 TYR A CA 1
ATOM 696 C C . TYR A 1 87 ? 2.241 3.812 -1.921 1.00 98.38 87 TYR A C 1
ATOM 698 O O . TYR A 1 87 ? 1.688 3.685 -3.014 1.00 98.38 87 TYR A O 1
ATOM 706 N N . TRP A 1 88 ? 1.715 3.296 -0.810 1.00 98.06 88 TRP A N 1
ATOM 707 C CA . TRP A 1 88 ? 0.446 2.561 -0.821 1.00 98.06 88 TRP A CA 1
ATOM 708 C C . TRP A 1 88 ? -0.748 3.421 -1.235 1.00 98.06 88 TRP A C 1
ATOM 710 O O . TRP A 1 88 ? -1.585 2.957 -2.009 1.00 98.06 88 TRP A O 1
ATOM 720 N N . GLN A 1 89 ? -0.792 4.694 -0.833 1.00 96.88 89 GLN A N 1
ATOM 721 C CA . GLN A 1 89 ? -1.801 5.634 -1.330 1.00 96.88 89 GLN A CA 1
ATOM 722 C C . GLN A 1 89 ? -1.786 5.713 -2.862 1.00 96.88 89 GLN A C 1
ATOM 724 O O . GLN A 1 89 ? -2.837 5.593 -3.489 1.00 96.88 89 GLN A O 1
ATOM 729 N N . LYS A 1 90 ? -0.603 5.837 -3.483 1.00 98.06 90 LYS A N 1
ATOM 730 C CA . LYS A 1 90 ? -0.465 5.815 -4.951 1.00 98.06 90 LYS A CA 1
ATOM 731 C C . LYS A 1 90 ? -0.888 4.472 -5.549 1.00 98.06 90 LYS A C 1
ATOM 733 O O . LYS A 1 90 ? -1.566 4.463 -6.574 1.00 98.06 90 LYS A O 1
ATOM 738 N N . ALA A 1 91 ? -0.535 3.355 -4.909 1.00 98.19 91 ALA A N 1
ATOM 739 C CA . ALA A 1 91 ? -0.937 2.025 -5.359 1.00 98.19 91 ALA A CA 1
ATOM 740 C C . ALA A 1 91 ? -2.470 1.879 -5.398 1.00 98.19 91 ALA A C 1
ATOM 742 O O . ALA A 1 91 ? -3.009 1.436 -6.407 1.00 98.19 91 ALA A O 1
ATOM 743 N N . ILE A 1 92 ? -3.199 2.331 -4.372 1.00 97.31 92 ILE A N 1
ATOM 744 C CA . ILE A 1 92 ? -4.673 2.250 -4.337 1.00 97.31 92 ILE A CA 1
ATOM 745 C C . ILE A 1 92 ? -5.332 2.952 -5.529 1.00 97.31 92 ILE A C 1
ATOM 747 O O . ILE A 1 92 ? -6.303 2.429 -6.077 1.00 97.31 92 ILE A O 1
ATOM 751 N N . TYR A 1 93 ? -4.811 4.107 -5.956 1.00 95.94 93 TYR A N 1
ATOM 752 C CA . TYR A 1 93 ? -5.340 4.823 -7.125 1.00 95.94 93 TYR A CA 1
ATOM 753 C C . TYR A 1 93 ? -5.120 4.076 -8.447 1.00 95.94 93 TYR A C 1
ATOM 755 O O . TYR A 1 93 ? -5.818 4.336 -9.424 1.00 95.94 93 TYR A O 1
ATOM 763 N N . LEU A 1 94 ? -4.149 3.165 -8.487 1.00 96.88 94 LEU A N 1
ATOM 764 C CA . LEU A 1 94 ? -3.766 2.407 -9.677 1.00 96.88 94 LEU A CA 1
ATOM 765 C C . LEU A 1 94 ? -4.332 0.984 -9.694 1.00 96.88 94 LEU A C 1
ATOM 767 O O . LEU A 1 94 ? -4.327 0.350 -10.748 1.00 96.88 94 LEU A O 1
ATOM 771 N N . ALA A 1 95 ? -4.794 0.488 -8.546 1.00 95.75 95 ALA A N 1
ATOM 772 C CA . ALA A 1 95 ? -5.339 -0.851 -8.391 1.00 95.75 95 ALA A CA 1
ATOM 773 C C . ALA A 1 95 ? -6.518 -1.089 -9.351 1.00 95.75 95 ALA A C 1
ATOM 775 O O . ALA A 1 95 ? -7.479 -0.313 -9.390 1.00 95.75 95 ALA A O 1
ATOM 776 N N . GLY A 1 96 ? -6.428 -2.176 -10.119 1.00 93.44 96 GLY A N 1
ATOM 777 C CA . GLY A 1 96 ? -7.375 -2.513 -11.183 1.00 93.44 96 GLY A CA 1
ATOM 778 C C . GLY A 1 96 ? -8.656 -3.183 -10.691 1.00 93.44 96 GLY A C 1
ATOM 779 O O . GLY A 1 96 ? -9.650 -3.188 -11.411 1.00 93.44 96 GLY A O 1
ATOM 780 N N . ASP A 1 97 ? -8.648 -3.717 -9.471 1.00 94.62 97 ASP A N 1
ATOM 781 C CA . ASP A 1 97 ? -9.769 -4.448 -8.890 1.00 94.62 97 ASP A CA 1
ATOM 782 C C . ASP A 1 97 ? -9.867 -4.245 -7.366 1.00 94.62 97 ASP A C 1
ATOM 784 O O . ASP A 1 97 ? -9.010 -3.631 -6.717 1.00 94.62 97 ASP A O 1
ATOM 788 N N . ASN A 1 98 ? -10.962 -4.741 -6.793 1.00 96.12 98 ASN A N 1
ATOM 789 C CA . ASN A 1 98 ? -11.254 -4.654 -5.367 1.00 96.12 98 ASN A CA 1
ATOM 790 C C . ASN A 1 98 ? -10.294 -5.478 -4.504 1.00 96.12 98 ASN A C 1
ATOM 792 O O . ASN A 1 98 ? -9.938 -5.038 -3.413 1.00 96.12 98 ASN A O 1
ATOM 796 N N . ARG A 1 99 ? -9.811 -6.624 -4.994 1.00 94.94 99 ARG A N 1
ATOM 797 C CA . ARG A 1 99 ? -8.867 -7.481 -4.265 1.00 94.94 99 ARG A CA 1
ATOM 798 C C . ARG A 1 99 ? -7.524 -6.781 -4.059 1.00 94.94 99 ARG A C 1
ATOM 800 O O . ARG A 1 99 ? -6.978 -6.792 -2.958 1.00 94.94 99 ARG A O 1
ATOM 807 N N . GLN A 1 100 ? -7.008 -6.130 -5.097 1.00 95.56 100 GLN A N 1
ATOM 808 C CA . GLN A 1 100 ? -5.796 -5.317 -5.046 1.00 95.56 100 GLN A CA 1
ATOM 809 C C . GLN A 1 100 ? -5.955 -4.131 -4.095 1.00 95.56 100 GLN A C 1
ATOM 811 O O . GLN A 1 100 ? -5.042 -3.853 -3.314 1.00 95.56 100 GLN A O 1
ATOM 816 N N . LYS A 1 101 ? -7.112 -3.452 -4.128 1.00 97.12 101 LYS A N 1
ATOM 817 C CA . LYS A 1 101 ? -7.425 -2.358 -3.196 1.00 97.12 101 LYS A CA 1
ATOM 818 C C . LYS A 1 101 ? -7.483 -2.852 -1.756 1.00 97.12 101 LYS A C 1
ATOM 820 O O . LYS A 1 101 ? -6.828 -2.256 -0.909 1.00 97.12 101 LYS A O 1
ATOM 825 N N . ALA A 1 102 ? -8.217 -3.932 -1.489 1.00 97.69 102 ALA A N 1
ATOM 826 C CA . ALA A 1 102 ? -8.318 -4.526 -0.159 1.00 97.69 102 ALA A CA 1
ATOM 827 C C . ALA A 1 102 ? -6.936 -4.914 0.375 1.00 97.69 102 ALA A C 1
ATOM 829 O O . ALA A 1 102 ? -6.566 -4.500 1.465 1.00 97.69 102 ALA A O 1
ATOM 830 N N . SER A 1 103 ? -6.114 -5.584 -0.438 1.00 97.12 103 SER A N 1
ATOM 831 C CA . SER A 1 103 ? -4.751 -5.962 -0.046 1.00 97.12 103 SER A CA 1
ATOM 832 C C . SER A 1 103 ? -3.875 -4.769 0.351 1.00 97.12 103 SER A C 1
ATOM 834 O O . SER A 1 103 ? -3.067 -4.886 1.272 1.00 97.12 103 SER A O 1
ATOM 836 N N . VAL A 1 104 ? -3.995 -3.621 -0.321 1.00 97.94 104 VAL A N 1
ATOM 837 C CA . VAL A 1 104 ? -3.241 -2.421 0.078 1.00 97.94 104 VAL A CA 1
ATOM 838 C C . VAL A 1 104 ? -3.842 -1.774 1.321 1.00 97.94 104 VAL A C 1
ATOM 840 O O . VAL A 1 104 ? -3.099 -1.360 2.206 1.00 97.94 104 VAL A O 1
ATOM 843 N N . TRP A 1 105 ? -5.169 -1.713 1.427 1.00 98.12 105 TRP A N 1
ATOM 844 C CA . TRP A 1 105 ? -5.819 -1.169 2.613 1.00 98.12 105 TRP A CA 1
ATOM 845 C C . TRP A 1 105 ? -5.517 -1.975 3.882 1.00 98.12 105 TRP A C 1
ATOM 847 O O . TRP A 1 105 ? -5.285 -1.357 4.912 1.00 98.12 105 TRP A O 1
ATOM 857 N N . GLU A 1 106 ? -5.449 -3.307 3.816 1.00 97.69 106 GLU A N 1
ATOM 858 C CA . GLU A 1 106 ? -5.046 -4.149 4.957 1.00 97.69 106 GLU A CA 1
ATOM 859 C C . GLU A 1 106 ? -3.606 -3.858 5.396 1.00 97.69 106 GLU A C 1
ATOM 861 O O . GLU A 1 106 ? -3.336 -3.690 6.581 1.00 97.69 106 GLU A O 1
ATOM 866 N N . GLN A 1 107 ? -2.681 -3.710 4.442 1.00 96.75 107 GLN A N 1
ATOM 867 C CA . GLN A 1 107 ? -1.298 -3.334 4.754 1.00 96.75 107 GLN A CA 1
ATOM 868 C C . GLN A 1 107 ? -1.215 -1.951 5.422 1.00 96.75 107 GLN A C 1
ATOM 870 O O . GLN A 1 107 ? -0.450 -1.755 6.366 1.00 96.75 107 GLN A O 1
ATOM 875 N N . MET A 1 108 ? -2.017 -0.987 4.957 1.00 96.88 108 MET A N 1
ATOM 876 C CA . MET A 1 108 ? -2.109 0.328 5.594 1.00 96.88 108 MET A CA 1
ATOM 877 C C . MET A 1 108 ? -2.737 0.244 6.990 1.00 96.88 108 MET A C 1
ATOM 879 O O . MET A 1 108 ? -2.277 0.941 7.888 1.00 96.88 108 MET A O 1
ATOM 883 N N . LEU A 1 109 ? -3.769 -0.584 7.175 1.00 96.69 109 LEU A N 1
ATOM 884 C CA . LEU A 1 109 ? -4.439 -0.789 8.460 1.00 96.69 109 LEU A CA 1
ATOM 885 C C . LEU A 1 109 ? -3.459 -1.315 9.513 1.00 96.69 109 LEU A C 1
ATOM 887 O O . LEU A 1 109 ? -3.368 -0.748 10.599 1.00 96.69 109 LEU A O 1
ATOM 891 N N . GLU A 1 110 ? -2.699 -2.351 9.158 1.00 94.00 110 GLU A N 1
ATOM 892 C CA . GLU A 1 110 ? -1.640 -2.915 9.997 1.00 94.00 110 GLU A CA 1
ATOM 893 C C . GLU A 1 110 ? -0.614 -1.839 10.375 1.00 94.00 110 GLU A C 1
ATOM 895 O O . GLU A 1 110 ? -0.310 -1.646 11.547 1.00 94.00 110 GLU A O 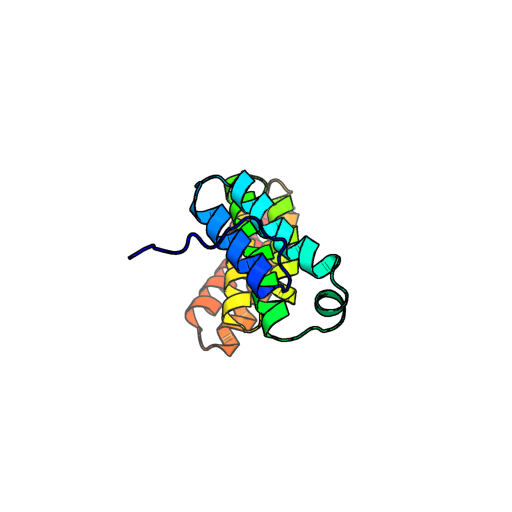1
ATOM 900 N N . MET A 1 111 ? -0.142 -1.067 9.392 1.00 92.56 111 MET A N 1
ATOM 901 C CA . MET A 1 111 ? 0.864 -0.031 9.616 1.00 92.56 111 MET A CA 1
ATOM 902 C C . MET A 1 111 ? 0.391 1.100 10.530 1.00 92.56 111 MET A C 1
ATOM 904 O O . MET A 1 111 ? 1.175 1.607 11.331 1.00 92.56 111 MET A O 1
ATOM 908 N N . TRP A 1 112 ? -0.875 1.510 10.425 1.00 92.38 112 TRP A N 1
ATOM 909 C CA . TRP A 1 112 ? -1.423 2.510 11.338 1.00 92.38 112 TRP A CA 1
ATOM 910 C C . TRP A 1 112 ? -1.510 1.993 12.772 1.00 92.38 112 TRP A C 1
ATOM 912 O O . TRP A 1 112 ? -1.334 2.795 13.683 1.00 92.38 112 TRP A O 1
ATOM 922 N N . GLY A 1 113 ? -1.685 0.684 12.986 1.00 85.56 113 GLY A N 1
ATOM 923 C CA . GLY A 1 113 ? -1.670 0.063 14.315 1.00 85.56 113 GLY A CA 1
ATOM 924 C C . GLY A 1 113 ? -0.455 0.455 15.164 1.00 85.56 113 GLY A C 1
ATOM 925 O O . GLY A 1 113 ? -0.615 0.741 16.353 1.00 85.56 113 GLY A O 1
ATOM 926 N N . ASP A 1 114 ? 0.710 0.595 14.524 1.00 83.81 114 ASP A N 1
ATOM 927 C CA . ASP A 1 114 ? 1.998 0.881 15.170 1.00 83.81 114 ASP A CA 1
ATOM 928 C C . ASP A 1 114 ? 2.586 2.260 14.814 1.00 83.81 114 ASP A C 1
ATOM 930 O O . ASP A 1 114 ? 3.710 2.584 15.198 1.00 83.81 114 ASP A O 1
ATOM 934 N N . ALA A 1 115 ? 1.850 3.107 14.086 1.00 86.25 115 ALA A N 1
ATOM 935 C CA . ALA A 1 115 ? 2.380 4.382 13.604 1.00 86.25 115 ALA A CA 1
ATOM 936 C C . ALA A 1 115 ? 2.786 5.321 14.766 1.00 86.25 115 ALA A C 1
ATOM 938 O O . ALA A 1 115 ? 2.002 5.490 15.712 1.00 86.25 115 ALA A O 1
ATOM 939 N N . PRO A 1 116 ? 3.959 5.989 14.696 1.00 88.38 116 PRO A N 1
ATOM 940 C CA . PRO A 1 116 ? 4.472 6.872 15.749 1.00 88.38 116 PRO A CA 1
ATOM 941 C C . PRO A 1 116 ? 3.789 8.253 15.715 1.00 88.38 116 PRO A C 1
ATOM 943 O O . PRO A 1 116 ? 4.426 9.288 15.537 1.00 88.38 116 PRO A O 1
ATOM 946 N N . VAL A 1 117 ? 2.464 8.255 15.843 1.00 89.75 117 VAL A N 1
ATOM 947 C CA . VAL A 1 117 ? 1.589 9.434 15.888 1.00 89.75 117 VAL A CA 1
ATOM 948 C C . VAL A 1 117 ? 0.741 9.411 17.162 1.00 89.75 117 VAL A C 1
ATOM 950 O O . VAL A 1 117 ? 0.791 8.447 17.929 1.00 89.75 117 VAL A O 1
ATOM 953 N N . SER A 1 118 ? -0.065 10.452 17.388 1.00 93.19 118 SER A N 1
ATOM 954 C CA . SER A 1 118 ? -1.004 10.468 18.513 1.00 93.19 118 SER A CA 1
ATOM 955 C C . SER A 1 118 ? -2.016 9.320 18.424 1.00 93.19 118 SER A C 1
ATOM 957 O O . SER A 1 118 ? -2.386 8.872 17.334 1.00 93.19 118 SER A O 1
ATOM 959 N N . ILE A 1 119 ? -2.504 8.869 19.584 1.00 92.50 119 ILE A N 1
ATOM 960 C CA . ILE A 1 119 ? -3.558 7.846 19.664 1.00 92.50 119 ILE A CA 1
ATOM 961 C C . ILE A 1 119 ? -4.790 8.297 18.876 1.00 92.50 119 ILE A C 1
ATOM 963 O O . ILE A 1 119 ? -5.341 7.506 18.117 1.00 92.50 119 ILE A O 1
ATOM 967 N N . THR A 1 120 ? -5.178 9.569 18.987 1.00 93.19 120 THR A N 1
ATOM 968 C CA . THR A 1 120 ? -6.309 10.139 18.244 1.00 93.19 120 THR A CA 1
ATOM 969 C C . THR A 1 120 ? -6.123 9.994 16.737 1.00 93.19 120 THR A C 1
ATOM 971 O O . THR A 1 120 ? -6.965 9.390 16.079 1.00 93.19 120 THR A O 1
ATOM 974 N N . GLN A 1 121 ? -4.983 10.440 16.196 1.00 93.25 121 GLN A N 1
ATOM 975 C CA . GLN A 1 121 ? -4.708 10.344 14.760 1.00 93.25 121 GLN A CA 1
ATOM 976 C C . GLN A 1 121 ? -4.683 8.885 14.285 1.00 93.25 121 GLN A C 1
ATOM 978 O O . GLN A 1 121 ? -5.200 8.557 13.216 1.00 93.25 121 GLN A O 1
ATOM 983 N N . ARG A 1 122 ? -4.105 7.989 15.094 1.00 93.38 122 ARG A N 1
ATOM 984 C CA . ARG A 1 122 ? -4.110 6.550 14.823 1.00 93.38 122 ARG A CA 1
ATOM 985 C C . ARG A 1 122 ? -5.535 6.005 14.732 1.00 93.38 122 ARG A C 1
ATOM 987 O O . ARG A 1 122 ? -5.862 5.304 13.777 1.00 93.38 122 ARG A O 1
ATOM 994 N N . CYS A 1 123 ? -6.373 6.331 15.712 1.00 95.50 123 CYS A N 1
ATOM 995 C CA . CYS A 1 123 ? -7.755 5.871 15.766 1.00 95.50 123 CYS A CA 1
ATOM 996 C C . CYS A 1 123 ? -8.559 6.366 14.556 1.00 95.50 123 CYS A C 1
ATOM 998 O O . CYS A 1 123 ? -9.245 5.573 13.910 1.00 95.50 123 CYS A O 1
ATOM 1000 N N . GLU A 1 124 ? -8.423 7.645 14.204 1.00 95.75 124 GLU A N 1
ATOM 1001 C CA . GLU A 1 124 ? -9.093 8.257 13.052 1.00 95.75 124 GLU A CA 1
ATOM 1002 C C . GLU A 1 124 ? -8.759 7.543 11.735 1.00 95.75 124 GLU A C 1
ATOM 1004 O O . GLU A 1 124 ? -9.658 7.179 10.966 1.00 95.75 124 GLU A O 1
ATOM 1009 N N . GLU A 1 125 ? -7.474 7.291 11.469 1.00 96.00 125 GLU A N 1
ATOM 1010 C CA . GLU A 1 125 ? -7.060 6.621 10.233 1.00 96.00 125 GLU A CA 1
ATOM 1011 C C . GLU A 1 125 ? -7.453 5.136 10.222 1.00 96.00 125 GLU A C 1
ATOM 1013 O O . GLU A 1 125 ? -7.930 4.648 9.192 1.00 96.00 125 GLU A O 1
ATOM 1018 N N . ILE A 1 126 ? -7.372 4.428 11.358 1.00 97.06 126 ILE A N 1
ATOM 1019 C CA . ILE A 1 126 ? -7.857 3.042 11.468 1.00 97.06 126 ILE A CA 1
ATOM 1020 C C . ILE A 1 126 ? -9.360 2.958 11.168 1.00 97.06 126 ILE A C 1
ATOM 1022 O O . ILE A 1 126 ? -9.778 2.102 10.382 1.00 97.06 126 ILE A O 1
ATOM 1026 N N . ILE A 1 127 ? -10.182 3.856 11.722 1.00 97.75 127 ILE A N 1
ATOM 1027 C CA . ILE A 1 127 ? -11.635 3.883 11.478 1.00 97.75 127 ILE A CA 1
ATOM 1028 C C . ILE A 1 127 ? -11.936 4.138 9.995 1.00 97.75 127 ILE A C 1
ATOM 1030 O O . ILE A 1 127 ? -12.766 3.452 9.381 1.00 97.75 127 ILE A O 1
ATOM 1034 N N . LYS A 1 128 ? -11.244 5.107 9.392 1.00 97.31 128 LYS A N 1
ATOM 1035 C CA . LYS A 1 128 ? -11.399 5.474 7.979 1.00 97.31 128 LYS A CA 1
ATOM 1036 C C . LYS A 1 128 ? -11.013 4.334 7.041 1.00 97.31 128 LYS A C 1
ATOM 1038 O O . LYS A 1 128 ? -11.747 4.060 6.088 1.00 97.31 128 LYS A O 1
ATOM 1043 N N . ILE A 1 129 ? -9.891 3.662 7.296 1.00 97.62 129 ILE A N 1
ATOM 1044 C CA . ILE A 1 129 ? -9.442 2.515 6.497 1.00 97.62 129 ILE A CA 1
ATOM 1045 C C . ILE A 1 129 ? -10.402 1.339 6.669 1.00 97.62 129 ILE A C 1
ATOM 1047 O O . ILE A 1 129 ? -10.849 0.778 5.668 1.00 97.62 129 ILE A O 1
ATOM 1051 N N . SER A 1 130 ? -10.797 1.030 7.906 1.00 98.25 130 SER A N 1
ATOM 1052 C CA . SER A 1 130 ? -11.737 -0.058 8.203 1.00 98.25 130 SER A CA 1
ATOM 1053 C C . SER A 1 130 ? -13.070 0.136 7.481 1.00 98.25 130 SER A C 1
ATOM 1055 O O . SER A 1 130 ? -13.591 -0.796 6.878 1.00 98.25 130 SER A O 1
ATOM 1057 N N . SER A 1 131 ? -13.579 1.370 7.434 1.00 98.00 131 SER A N 1
ATOM 1058 C CA . SER A 1 131 ? -14.811 1.700 6.703 1.00 98.00 131 SER A CA 1
ATOM 1059 C C . SER A 1 131 ? -14.677 1.480 5.189 1.00 98.00 131 SER A C 1
ATOM 1061 O O . SER A 1 131 ? -15.611 1.020 4.529 1.00 98.00 131 SER A O 1
ATOM 1063 N N . ARG A 1 132 ? -13.505 1.783 4.613 1.00 97.50 132 ARG A N 1
ATOM 1064 C CA . ARG A 1 132 ? -13.226 1.547 3.185 1.00 97.50 132 ARG A CA 1
ATOM 1065 C C . ARG A 1 132 ? -13.108 0.057 2.871 1.00 97.50 132 ARG A C 1
ATOM 1067 O O . ARG A 1 132 ? -13.677 -0.386 1.876 1.00 97.50 132 ARG A O 1
ATOM 1074 N N . LEU A 1 133 ? -12.407 -0.699 3.715 1.00 98.06 133 LEU A N 1
ATOM 1075 C CA . LEU A 1 133 ? -12.280 -2.152 3.595 1.00 98.06 133 LEU A CA 1
ATOM 1076 C C . LEU A 1 133 ? -13.630 -2.851 3.724 1.00 98.06 133 LEU A C 1
ATOM 1078 O O . LEU A 1 133 ? -13.965 -3.660 2.866 1.00 98.06 133 LEU A O 1
ATOM 1082 N N . ALA A 1 134 ? -14.439 -2.485 4.721 1.00 98.38 134 ALA A N 1
ATOM 1083 C CA . ALA A 1 134 ? -15.758 -3.070 4.937 1.00 98.38 134 ALA A CA 1
ATOM 1084 C C . ALA A 1 134 ? -16.656 -2.906 3.703 1.00 98.38 134 ALA A C 1
ATOM 1086 O O . ALA A 1 134 ? -17.325 -3.851 3.293 1.00 98.38 134 ALA A O 1
ATOM 1087 N N . LYS A 1 135 ? -16.610 -1.742 3.038 1.00 98.12 135 LYS A N 1
ATOM 1088 C CA . LYS A 1 135 ? -17.328 -1.531 1.774 1.00 98.12 135 LYS A CA 1
ATOM 1089 C C . LYS A 1 135 ? -16.851 -2.476 0.668 1.00 98.12 135 LYS A C 1
ATOM 1091 O O . LYS A 1 135 ? -17.688 -3.004 -0.059 1.00 98.12 135 LYS A O 1
ATOM 1096 N N . ILE A 1 136 ? -15.539 -2.681 0.534 1.00 97.94 136 ILE A N 1
ATOM 1097 C CA . ILE A 1 136 ? -14.986 -3.617 -0.454 1.00 97.94 136 ILE A CA 1
ATOM 1098 C C . ILE A 1 136 ? -15.423 -5.047 -0.121 1.00 97.94 136 ILE A C 1
ATOM 1100 O O . ILE A 1 136 ? -15.999 -5.718 -0.967 1.00 97.94 136 ILE A O 1
ATOM 1104 N N . TYR A 1 137 ? -15.227 -5.501 1.115 1.00 98.50 137 TYR A N 1
ATOM 1105 C CA . TYR A 1 137 ? -15.592 -6.858 1.517 1.00 98.50 137 TYR A CA 1
ATOM 1106 C C . TYR A 1 137 ? -17.088 -7.136 1.418 1.00 98.50 137 TYR A C 1
ATOM 1108 O O . TYR A 1 137 ? -17.467 -8.232 1.017 1.00 98.50 137 TYR A O 1
ATOM 1116 N N . MET A 1 138 ? -17.937 -6.144 1.689 1.00 97.94 138 MET A N 1
ATOM 1117 C CA . MET A 1 138 ? -19.377 -6.253 1.461 1.00 97.94 138 MET A CA 1
ATOM 1118 C C . MET A 1 138 ? -19.697 -6.513 -0.018 1.00 97.94 138 MET A C 1
ATOM 1120 O O . MET A 1 138 ? -20.498 -7.389 -0.326 1.00 97.94 138 MET A O 1
ATOM 1124 N N . GLN A 1 139 ? -19.052 -5.786 -0.939 1.00 97.12 139 GLN A N 1
ATOM 1125 C CA . GLN A 1 139 ? -19.238 -5.972 -2.386 1.00 97.12 139 GLN A CA 1
ATOM 1126 C C . GLN A 1 139 ? -18.760 -7.348 -2.867 1.00 97.12 139 GLN A C 1
ATOM 1128 O O . GLN A 1 139 ? -19.364 -7.922 -3.767 1.00 97.12 139 GLN A O 1
ATOM 1133 N N . GLU A 1 140 ? -17.705 -7.880 -2.250 1.00 96.44 140 GLU A N 1
ATOM 1134 C CA . GLU A 1 140 ? -17.139 -9.198 -2.559 1.00 96.44 140 GLU A CA 1
ATOM 1135 C C . GLU A 1 140 ? -17.826 -10.351 -1.792 1.00 96.44 140 GLU A C 1
ATOM 1137 O O . GLU A 1 140 ? -17.391 -11.497 -1.888 1.00 96.44 140 GLU A O 1
ATOM 1142 N N . GLY A 1 141 ? -18.865 -10.076 -0.990 1.00 97.25 141 GLY A N 1
ATOM 1143 C CA . GLY A 1 141 ? -19.586 -11.086 -0.200 1.00 97.25 141 GLY A CA 1
ATOM 1144 C C . GLY A 1 141 ? -18.814 -11.648 1.005 1.00 97.25 141 GLY A C 1
ATOM 1145 O O . GLY A 1 141 ? -19.215 -12.651 1.594 1.00 97.25 141 GLY A O 1
ATOM 1146 N N . GLN A 1 142 ? -17.718 -11.008 1.413 1.00 97.75 142 GLN A N 1
ATOM 1147 C CA . GLN A 1 142 ? -16.859 -11.427 2.526 1.00 97.75 142 GLN A CA 1
ATOM 1148 C C . GLN A 1 142 ? -17.378 -10.880 3.864 1.00 97.75 142 GLN A C 1
ATOM 1150 O O . GLN A 1 142 ? -16.731 -10.081 4.538 1.00 97.75 142 GLN A O 1
ATOM 1155 N N . LEU A 1 143 ? -18.578 -11.312 4.264 1.00 97.56 143 LEU A N 1
ATOM 1156 C CA . LEU A 1 143 ? -19.285 -10.764 5.432 1.00 97.56 143 LEU A CA 1
ATOM 1157 C C . LEU A 1 143 ? -18.528 -10.951 6.761 1.00 97.56 143 LEU A C 1
ATOM 1159 O O . LEU A 1 143 ? -18.648 -10.113 7.650 1.00 97.56 143 LEU A O 1
ATOM 1163 N N . HIS A 1 144 ? -17.720 -12.009 6.895 1.00 98.19 144 HIS A N 1
ATOM 1164 C CA . HIS A 1 144 ? -16.897 -12.228 8.091 1.00 98.19 144 HIS A CA 1
ATOM 1165 C C . HIS A 1 144 ? -15.872 -11.102 8.305 1.00 98.19 144 HIS A C 1
ATOM 1167 O O . HIS A 1 144 ? -15.701 -10.632 9.430 1.00 98.19 144 HIS A O 1
ATOM 1173 N N . GLU A 1 145 ? -15.254 -10.611 7.228 1.00 98.25 145 GLU A N 1
ATOM 1174 C CA . GLU A 1 145 ? -14.320 -9.485 7.285 1.00 98.25 145 GLU A CA 1
ATOM 1175 C C . GLU A 1 145 ? -15.032 -8.173 7.617 1.00 98.25 145 GLU A C 1
ATOM 1177 O O . GLU A 1 145 ? -14.507 -7.357 8.371 1.00 98.25 145 GLU A O 1
ATOM 1182 N N . VAL A 1 146 ? -16.262 -7.982 7.125 1.00 98.56 146 VAL A N 1
ATOM 1183 C CA . VAL A 1 146 ? -17.082 -6.817 7.495 1.00 98.56 146 VAL A CA 1
ATOM 1184 C C . VAL A 1 146 ? -17.310 -6.791 9.007 1.00 98.56 146 VAL A C 1
ATOM 1186 O O . VAL A 1 146 ? -17.048 -5.776 9.646 1.00 98.56 146 VAL A O 1
ATOM 1189 N N . VAL A 1 147 ? -17.728 -7.916 9.597 1.00 98.50 147 VAL A N 1
ATOM 1190 C CA . VAL A 1 147 ? -17.948 -8.021 11.049 1.00 98.50 147 VAL A CA 1
ATOM 1191 C C . VAL A 1 147 ? -16.653 -7.777 11.830 1.00 98.50 147 VAL A C 1
ATOM 1193 O O . VAL A 1 147 ? -16.668 -7.052 12.826 1.00 98.50 147 VAL A O 1
ATOM 1196 N N . ARG A 1 148 ? -15.517 -8.326 11.370 1.00 98.25 148 ARG A N 1
ATOM 1197 C CA . ARG A 1 148 ? -14.200 -8.075 11.983 1.00 98.25 148 ARG A CA 1
ATOM 1198 C C . ARG A 1 148 ? -13.881 -6.579 12.028 1.00 98.25 148 ARG A C 1
ATOM 1200 O O . ARG A 1 148 ? -13.420 -6.084 13.057 1.00 98.25 148 ARG A O 1
ATOM 1207 N N . LEU A 1 149 ? -14.119 -5.867 10.929 1.00 98.38 149 LEU A N 1
ATOM 1208 C CA . LEU A 1 149 ? -13.806 -4.444 10.806 1.00 98.38 149 LEU A CA 1
ATOM 1209 C C . LEU A 1 149 ? -14.761 -3.551 11.598 1.00 98.38 149 LEU A C 1
ATOM 1211 O O . LEU A 1 149 ? -14.311 -2.557 12.163 1.00 98.38 149 LEU A O 1
ATOM 1215 N N . GLU A 1 150 ? -16.045 -3.899 11.691 1.00 98.19 150 GLU A N 1
ATOM 1216 C CA . GLU A 1 150 ? -16.987 -3.176 12.556 1.00 98.19 150 GLU A CA 1
ATOM 1217 C C . GLU A 1 150 ? -16.598 -3.312 14.032 1.00 98.19 150 GLU A C 1
ATOM 1219 O O . GLU A 1 150 ? -16.466 -2.303 14.723 1.00 98.19 150 GLU A O 1
ATOM 1224 N N . LYS A 1 151 ? -16.242 -4.522 14.484 1.00 98.31 151 LYS A N 1
ATOM 1225 C CA . LYS A 1 151 ? -15.724 -4.731 15.845 1.00 98.31 151 LYS A CA 1
ATOM 1226 C C . LYS A 1 151 ? -14.428 -3.955 16.103 1.00 98.31 151 LYS A C 1
ATOM 1228 O O . LYS A 1 151 ? -14.232 -3.405 17.186 1.00 98.31 151 LYS A O 1
ATOM 1233 N N . LEU A 1 152 ? -13.525 -3.897 15.120 1.00 97.69 152 LEU A N 1
ATOM 1234 C CA . LEU A 1 152 ? -12.308 -3.090 15.231 1.00 97.69 152 LEU A CA 1
ATOM 1235 C C . LEU A 1 152 ? -12.643 -1.599 15.391 1.00 97.69 152 LEU A C 1
ATOM 1237 O O . LEU A 1 152 ? -12.080 -0.946 16.267 1.00 97.69 152 LEU A O 1
ATOM 1241 N N . LYS A 1 153 ? -13.571 -1.067 14.587 1.00 97.50 153 LYS A N 1
ATOM 1242 C CA . LYS A 1 153 ? -14.014 0.335 14.668 1.00 97.50 153 LYS A CA 1
ATOM 1243 C C . LYS A 1 153 ? -14.628 0.670 16.024 1.00 97.50 153 LYS A C 1
ATOM 1245 O O . LYS A 1 153 ? -14.327 1.736 16.553 1.00 97.50 153 LYS A O 1
ATOM 1250 N N . GLU A 1 154 ? -15.450 -0.213 16.584 1.00 97.56 154 GLU A N 1
ATOM 1251 C CA . GLU A 1 154 ? -16.023 -0.047 17.927 1.00 97.56 154 GLU A CA 1
ATOM 1252 C C . GLU A 1 154 ? -14.920 0.050 18.988 1.00 97.56 154 GLU A C 1
ATOM 1254 O O . GLU A 1 154 ? -14.823 1.062 19.684 1.00 97.56 154 GLU A O 1
ATOM 1259 N N . ASN A 1 155 ? -14.013 -0.933 19.025 1.00 96.31 155 ASN A N 1
ATOM 1260 C CA . ASN A 1 155 ? -12.897 -0.958 19.976 1.00 96.31 155 ASN A CA 1
ATOM 1261 C C . ASN A 1 155 ? -12.025 0.306 19.887 1.00 96.31 155 ASN A C 1
ATOM 1263 O O . ASN A 1 155 ? -11.622 0.874 20.903 1.00 96.31 155 ASN A O 1
ATOM 1267 N N . VAL A 1 156 ? -11.729 0.748 18.664 1.00 95.81 156 VAL A N 1
ATOM 1268 C CA . VAL A 1 156 ? -10.889 1.923 18.401 1.00 95.81 156 VAL A CA 1
ATOM 1269 C C . VAL A 1 156 ? -11.615 3.219 18.765 1.00 95.81 156 VAL A C 1
ATOM 1271 O O . VAL A 1 156 ? -10.996 4.133 19.303 1.00 95.81 156 VAL A O 1
ATOM 1274 N N . SER A 1 157 ? -12.929 3.296 18.546 1.00 95.38 157 SER A N 1
ATOM 1275 C CA . SER A 1 157 ? -13.737 4.455 18.944 1.00 95.38 157 SER A CA 1
ATOM 1276 C C . SER A 1 157 ? -13.779 4.617 20.463 1.00 95.38 157 SER A C 1
ATOM 1278 O O . SER A 1 157 ? -13.691 5.735 20.967 1.00 95.38 157 SER A O 1
ATOM 1280 N N . ASP A 1 158 ? -13.872 3.516 21.206 1.00 95.44 158 ASP A N 1
ATOM 1281 C CA . ASP A 1 158 ? -13.852 3.554 22.669 1.00 95.44 158 ASP A CA 1
ATOM 1282 C C . ASP A 1 158 ? -12.468 3.888 23.229 1.00 95.44 158 ASP A C 1
ATOM 1284 O O . ASP A 1 158 ? -12.369 4.614 24.220 1.00 95.44 158 ASP A O 1
ATOM 1288 N N . LEU A 1 159 ? -11.394 3.423 22.580 1.00 93.62 159 LEU A N 1
ATOM 1289 C CA . LEU A 1 159 ? -10.033 3.856 22.902 1.00 93.62 159 LEU A CA 1
ATOM 1290 C C . LEU A 1 159 ? -9.858 5.364 22.675 1.00 93.62 159 LEU A C 1
ATOM 1292 O O . LEU A 1 159 ? -9.271 6.042 23.513 1.00 93.62 159 LEU A O 1
ATOM 1296 N N . MET A 1 160 ? -10.391 5.890 21.570 1.00 92.44 160 MET A N 1
ATOM 1297 C CA . MET A 1 160 ? -10.300 7.310 21.233 1.00 92.44 160 MET A CA 1
ATOM 1298 C C . MET A 1 160 ? -11.001 8.199 22.267 1.00 92.44 160 MET A C 1
ATOM 1300 O O . MET A 1 160 ? -10.444 9.226 22.639 1.00 92.44 160 MET A O 1
ATOM 1304 N N . LYS A 1 161 ? -12.179 7.795 22.770 1.00 92.25 161 LYS A N 1
ATOM 1305 C CA . LYS A 1 161 ? -12.885 8.515 23.850 1.00 92.25 161 LYS A CA 1
ATOM 1306 C C . LYS A 1 161 ? -12.029 8.584 25.117 1.00 92.25 161 LYS A C 1
ATOM 1308 O O . LYS A 1 161 ? -11.793 9.668 25.626 1.00 92.25 161 LYS A O 1
ATOM 1313 N N . LYS A 1 162 ? -11.480 7.442 25.546 1.00 91.44 162 LYS A N 1
ATOM 1314 C CA . LYS A 1 162 ? -10.632 7.343 26.748 1.00 91.44 162 LYS A CA 1
ATOM 1315 C C . LYS A 1 162 ? -9.320 8.122 26.653 1.00 91.44 162 LYS A C 1
ATOM 1317 O O . LYS A 1 162 ? -8.738 8.428 27.679 1.00 91.44 162 LYS A O 1
ATOM 1322 N N . ALA A 1 163 ? -8.811 8.363 25.446 1.00 82.06 163 ALA A N 1
ATOM 1323 C CA . ALA A 1 163 ? -7.584 9.129 25.232 1.00 82.06 163 ALA A CA 1
ATOM 1324 C C . ALA A 1 163 ? -7.813 10.652 25.233 1.00 82.06 163 ALA A C 1
ATOM 1326 O O . ALA A 1 163 ? -6.839 11.403 25.239 1.00 82.06 163 ALA A O 1
ATOM 1327 N N . GLY A 1 164 ? -9.073 11.095 25.153 1.00 69.94 164 GLY A N 1
ATOM 1328 C CA . GLY A 1 164 ? -9.467 12.502 25.249 1.00 69.94 164 GLY A CA 1
ATOM 1329 C C . GLY A 1 164 ? -9.927 12.938 26.645 1.00 69.94 164 GLY A C 1
ATOM 1330 O O . GLY A 1 164 ? -10.087 14.141 26.847 1.00 69.94 164 GLY A O 1
ATOM 1331 N N . ASP A 1 165 ? -10.127 11.983 27.558 1.00 53.84 165 ASP A N 1
ATOM 1332 C CA . ASP A 1 165 ? -10.404 12.183 28.990 1.00 53.84 165 ASP A CA 1
ATOM 1333 C C . ASP A 1 165 ? -9.093 12.292 29.794 1.00 53.84 165 ASP A C 1
ATOM 1335 O O . ASP A 1 165 ? -9.055 13.091 30.760 1.00 53.84 165 ASP A O 1
#

Secondary structure (DSSP, 8-state):
-------TTSPPSSHHHHHHHHHHHHHHS--HHHHHHHHHHHHHHHHH-HHHHS---HHHHHHHHHHHHHHHHHHHHTT-HHHHHHHHHHHHHH--SHHHHHHHHHHHHHHHHT-SS-HHHHHHHHHHHHHHHHHHHHHTT-HHHHHHHHHHHHHHHHHHHHTT-

Sequence (165 aa):
MMQAEYSTNSPPTSIVQAYKQAYERANQISDPDNTIQAYAKVIDFCANTKSCRWNPNIKRNVLLYWAHNNIAKALKEKNQPMEALKYWQKAIYLAGDNRQKASVWEQMLEMWGDAPVSITQRCEEIIKISSRLAKIYMQEGQLHEVVRLEKLKENVSDLMKKAGD